Protein AF-A0A9X4RPP0-F1 (afdb_monomer_lite)

InterPro domains:
  IPR000182 GNAT domain [PF13302] (3-72)
  IPR016181 Acyl-CoA N-acyltransferase [SSF55729] (3-72)
  IPR051531 N-acetyltransferase [PTHR43792] (3-72)

Foldseek 3Di:
DVDDDDPDPVSVVVVVVVLVVQVVDVPWFKDFDADPVPRHGFKIKTFPDADVVVRDTDMDMDGDPVCPPVPPDDD

Secondary structure (DSSP, 8-state):
--SPPP-SHHHHHHHHHHHHHHTTSTT--EEEEE-TTT--EEEEEEEEEEETTTTEEEEEEEE-GGGTTSSS---

Radius of gyration: 13.96 Å; chains: 1; bounding box: 28×25×37 Å

Organism: Streptococcus suis (NCBI:txid1307)

Sequence (75 aa):
MTWPTHQTLQDTEDYVQFCLQSYSQEKTYRWVIELKENQQPIGDISVVSLDERVQAAELGWVFSRQWWGQGYLVI

pLDDT: mean 89.79, std 7.62, range [55.12, 97.31]

Structure (mmCIF, N/CA/C/O backbone):
data_AF-A0A9X4RPP0-F1
#
_entry.id   AF-A0A9X4RPP0-F1
#
loop_
_atom_site.group_PDB
_atom_site.id
_atom_site.type_symbol
_atom_site.label_atom_id
_atom_site.label_alt_id
_atom_site.label_comp_id
_atom_site.label_asym_id
_atom_site.label_entity_id
_atom_site.label_seq_id
_atom_site.pdbx_PDB_ins_code
_atom_site.Cartn_x
_atom_site.Cartn_y
_atom_site.Cartn_z
_atom_site.occupancy
_atom_site.B_iso_or_equiv
_atom_site.auth_seq_id
_atom_site.auth_comp_id
_atom_site.auth_asym_id
_atom_site.auth_atom_id
_atom_site.pdbx_PDB_model_num
ATOM 1 N N . MET A 1 1 ? 6.763 -12.492 7.346 1.00 55.12 1 MET A N 1
ATOM 2 C CA . MET A 1 1 ? 5.870 -11.459 6.781 1.00 55.12 1 MET A CA 1
ATOM 3 C C . MET A 1 1 ? 6.726 -10.537 5.937 1.00 55.12 1 MET A C 1
ATOM 5 O O . MET A 1 1 ? 7.793 -10.167 6.407 1.00 55.12 1 MET A O 1
ATOM 9 N N . THR A 1 2 ? 6.313 -10.241 4.706 1.00 68.00 2 THR A N 1
ATOM 10 C CA . THR A 1 2 ? 7.095 -9.454 3.732 1.00 68.00 2 THR A CA 1
ATOM 11 C C . THR A 1 2 ? 7.168 -7.967 4.095 1.00 68.00 2 THR A C 1
ATOM 13 O O . THR A 1 2 ? 8.115 -7.297 3.701 1.00 68.00 2 THR A O 1
ATOM 16 N N . TRP A 1 3 ? 6.226 -7.481 4.915 1.00 75.69 3 TRP A N 1
ATOM 17 C CA . TRP A 1 3 ? 6.235 -6.133 5.486 1.00 75.69 3 TRP A CA 1
ATOM 18 C C . TRP A 1 3 ? 6.325 -6.193 7.014 1.00 75.69 3 TRP A C 1
ATOM 20 O O . TRP A 1 3 ? 5.487 -6.852 7.645 1.00 75.69 3 TRP A O 1
ATOM 30 N N . PRO A 1 4 ? 7.336 -5.552 7.625 1.00 80.56 4 PRO A N 1
ATOM 31 C CA . PRO A 1 4 ? 7.419 -5.448 9.072 1.00 80.56 4 PRO A CA 1
ATOM 32 C C . PRO A 1 4 ? 6.307 -4.537 9.599 1.00 80.56 4 PRO A C 1
ATOM 34 O O . PRO A 1 4 ? 5.911 -3.566 8.961 1.00 80.56 4 PRO A O 1
ATOM 37 N N . THR A 1 5 ? 5.795 -4.853 10.786 1.00 85.31 5 THR A N 1
ATOM 38 C CA . THR A 1 5 ? 4.846 -3.972 11.476 1.00 85.31 5 THR A CA 1
ATOM 39 C C . THR A 1 5 ? 5.591 -2.740 11.971 1.00 85.31 5 THR A C 1
ATOM 41 O O . THR A 1 5 ? 6.616 -2.893 12.638 1.00 85.31 5 THR A O 1
ATOM 44 N N . HIS A 1 6 ? 5.073 -1.547 11.684 1.00 89.81 6 HIS A N 1
ATOM 45 C CA . HIS A 1 6 ? 5.617 -0.299 12.218 1.00 89.81 6 HIS A CA 1
ATOM 46 C C . HIS A 1 6 ? 5.581 -0.335 13.752 1.00 89.81 6 HIS A C 1
ATOM 48 O O . HIS A 1 6 ? 4.550 -0.653 14.345 1.00 89.81 6 HIS A O 1
ATOM 54 N N . GLN A 1 7 ? 6.716 -0.057 14.387 1.00 92.81 7 GLN A N 1
ATOM 55 C CA . GLN A 1 7 ? 6.883 -0.043 15.841 1.00 92.81 7 GLN A CA 1
ATOM 56 C C . GLN A 1 7 ? 6.841 1.381 16.399 1.00 92.81 7 GLN A C 1
ATOM 58 O O . GLN A 1 7 ? 6.515 1.576 17.570 1.00 92.81 7 GLN A O 1
ATOM 63 N N . THR A 1 8 ? 7.168 2.375 15.571 1.00 95.50 8 THR A N 1
ATOM 64 C CA . THR A 1 8 ? 7.229 3.783 15.965 1.00 95.50 8 THR A CA 1
ATOM 65 C C . THR A 1 8 ? 6.409 4.681 15.040 1.00 95.50 8 THR A C 1
ATOM 67 O O . THR A 1 8 ? 6.017 4.294 13.935 1.00 95.50 8 THR A O 1
ATOM 70 N N . LEU A 1 9 ? 6.146 5.912 15.495 1.00 93.94 9 LEU A N 1
ATOM 71 C CA . LEU A 1 9 ? 5.552 6.944 14.644 1.00 93.94 9 LEU A CA 1
ATOM 72 C C . LEU A 1 9 ? 6.474 7.277 13.460 1.00 93.94 9 LEU A C 1
ATOM 74 O O . LEU A 1 9 ? 5.986 7.404 12.341 1.00 93.94 9 LEU A O 1
ATOM 78 N N . GLN A 1 10 ? 7.791 7.318 13.696 1.00 96.06 10 GLN A N 1
ATOM 79 C CA . GLN A 1 10 ? 8.791 7.578 12.660 1.00 96.06 10 GLN A CA 1
ATOM 80 C C . GLN A 1 10 ? 8.713 6.546 11.531 1.00 96.06 10 GLN A C 1
ATOM 82 O O . GLN A 1 10 ? 8.696 6.934 10.370 1.00 96.06 10 GLN A O 1
ATOM 87 N N . ASP A 1 11 ? 8.552 5.256 11.851 1.00 93.38 11 ASP A N 1
ATOM 88 C CA . ASP A 1 11 ? 8.405 4.201 10.835 1.00 93.38 11 ASP A CA 1
ATOM 89 C C . ASP A 1 11 ? 7.221 4.490 9.893 1.00 93.38 11 ASP A C 1
ATOM 91 O O . ASP A 1 11 ? 7.275 4.230 8.691 1.00 93.38 11 ASP A O 1
ATOM 95 N N . THR A 1 12 ? 6.137 5.049 10.442 1.00 91.25 12 THR A N 1
ATOM 96 C CA . THR A 1 12 ? 4.946 5.415 9.669 1.00 91.25 12 THR A CA 1
ATOM 97 C C . THR A 1 12 ? 5.184 6.655 8.820 1.00 91.25 12 THR A C 1
ATOM 99 O O . THR A 1 12 ? 4.795 6.671 7.654 1.00 91.25 12 THR A O 1
ATOM 102 N N . GLU A 1 13 ? 5.833 7.678 9.372 1.00 94.88 13 GLU A N 1
ATOM 103 C CA . GLU A 1 13 ? 6.193 8.887 8.628 1.00 94.88 13 GLU A CA 1
ATOM 104 C C . GLU A 1 13 ? 7.136 8.562 7.465 1.00 94.88 13 GLU A C 1
ATOM 106 O O . GLU A 1 13 ? 6.870 8.966 6.331 1.00 94.88 13 GLU A O 1
ATOM 111 N N . ASP A 1 14 ? 8.169 7.757 7.713 1.00 94.88 14 ASP A N 1
ATOM 112 C CA . ASP A 1 14 ? 9.137 7.312 6.710 1.00 94.88 14 ASP A CA 1
ATOM 113 C C . ASP A 1 14 ? 8.453 6.517 5.595 1.00 94.88 14 ASP A C 1
ATOM 115 O O . ASP A 1 14 ? 8.704 6.745 4.409 1.00 94.88 14 ASP A O 1
ATOM 119 N N . TYR A 1 15 ? 7.529 5.623 5.954 1.00 91.19 15 TYR A N 1
ATOM 120 C CA . TYR A 1 15 ? 6.746 4.869 4.982 1.00 91.19 15 TYR A CA 1
ATOM 121 C C . TYR A 1 15 ? 5.847 5.770 4.127 1.00 91.19 15 TYR A C 1
ATOM 123 O O . TYR A 1 15 ? 5.764 5.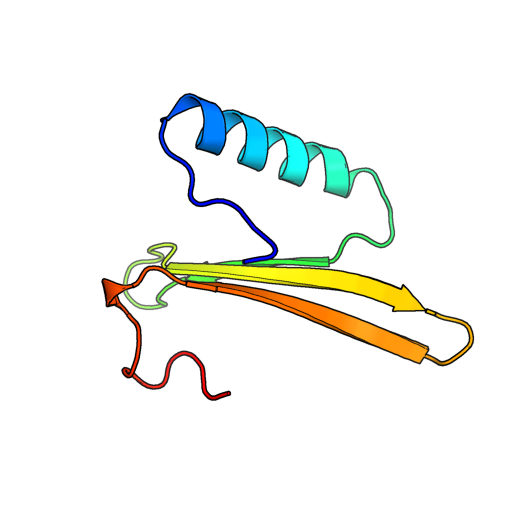589 2.910 1.00 91.19 15 TYR A O 1
ATOM 131 N N . VAL A 1 16 ? 5.185 6.761 4.730 1.00 91.94 16 VAL A N 1
ATOM 132 C CA . VAL A 1 16 ? 4.367 7.729 3.985 1.00 91.94 16 VAL A CA 1
ATOM 133 C C . VAL A 1 16 ? 5.243 8.547 3.035 1.00 91.94 16 VAL A C 1
ATOM 135 O O . VAL A 1 16 ? 4.871 8.717 1.874 1.00 91.94 16 VAL A O 1
ATOM 138 N N . GLN A 1 17 ? 6.425 8.991 3.471 1.00 95.12 17 GLN A N 1
ATOM 139 C CA . GLN A 1 17 ? 7.379 9.684 2.599 1.00 95.12 17 GLN A CA 1
ATOM 140 C C . GLN A 1 17 ? 7.848 8.797 1.444 1.00 95.12 17 GLN A C 1
ATOM 142 O O . GLN A 1 17 ? 7.850 9.243 0.297 1.00 95.12 17 GLN A O 1
ATOM 147 N N . PHE A 1 18 ? 8.166 7.530 1.711 1.00 92.00 18 PHE A N 1
ATOM 148 C CA . PHE A 1 18 ? 8.486 6.547 0.676 1.00 92.00 18 PHE A CA 1
ATOM 149 C C . PHE A 1 18 ? 7.344 6.405 -0.343 1.00 92.00 18 PHE A C 1
ATOM 151 O O . PHE A 1 18 ? 7.580 6.447 -1.553 1.00 92.00 18 PHE A O 1
ATOM 158 N N . CYS A 1 19 ? 6.095 6.311 0.123 1.00 91.25 19 CYS A N 1
ATOM 159 C CA . CYS A 1 19 ? 4.927 6.246 -0.755 1.00 91.25 19 CYS A CA 1
ATOM 160 C C . CYS A 1 19 ? 4.808 7.503 -1.625 1.00 91.25 19 CYS A C 1
ATOM 162 O O . CYS A 1 19 ? 4.624 7.393 -2.836 1.00 91.25 19 CYS A O 1
ATOM 164 N N . LEU A 1 20 ? 4.962 8.693 -1.042 1.00 92.56 20 LEU A N 1
ATOM 165 C CA . LEU A 1 20 ? 4.897 9.954 -1.783 1.00 92.56 20 LEU A CA 1
ATOM 166 C C . LEU A 1 20 ? 5.995 10.055 -2.849 1.00 92.56 20 LEU A C 1
ATOM 168 O O . LEU A 1 20 ? 5.721 10.446 -3.982 1.00 92.56 20 LEU A O 1
ATOM 172 N N . GLN A 1 21 ? 7.220 9.652 -2.510 1.00 94.19 21 GLN A N 1
ATOM 173 C CA . GLN A 1 21 ? 8.346 9.629 -3.4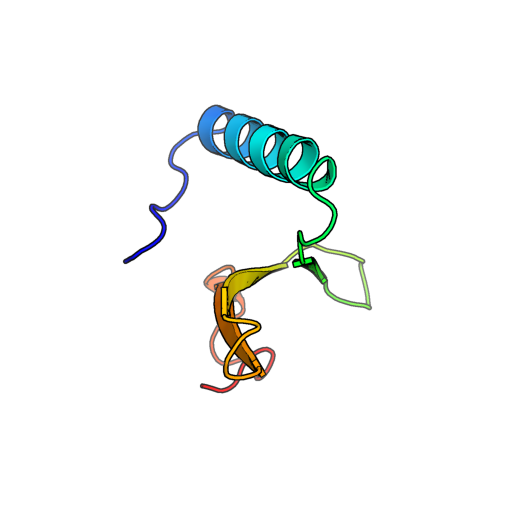43 1.00 94.19 21 GLN A CA 1
ATOM 174 C C . GLN A 1 21 ? 8.121 8.631 -4.584 1.00 94.19 21 GLN A C 1
ATOM 176 O O . GLN A 1 21 ? 8.491 8.914 -5.725 1.00 94.19 21 GLN A O 1
ATOM 181 N N . SER A 1 22 ? 7.473 7.495 -4.311 1.00 90.62 22 SER A N 1
ATOM 182 C CA . SER A 1 22 ? 7.201 6.469 -5.324 1.00 90.62 22 SER A CA 1
ATOM 183 C C . SER A 1 22 ? 6.295 6.965 -6.457 1.00 90.62 22 SER A C 1
ATOM 185 O O . SER A 1 22 ? 6.449 6.515 -7.590 1.00 90.62 22 SER A O 1
ATOM 187 N N . TYR A 1 23 ? 5.427 7.956 -6.216 1.00 91.25 23 TYR A N 1
ATOM 188 C CA . TYR A 1 23 ? 4.578 8.546 -7.262 1.00 91.25 23 TYR A CA 1
ATOM 189 C C . TYR A 1 23 ? 5.350 9.342 -8.323 1.00 91.25 23 TYR A C 1
ATOM 191 O O . TYR A 1 23 ? 4.781 9.688 -9.354 1.00 91.25 23 TYR A O 1
ATOM 199 N N . SER A 1 24 ? 6.642 9.616 -8.111 1.00 92.56 24 SER A N 1
ATOM 200 C CA . SER A 1 24 ? 7.510 10.143 -9.175 1.00 92.56 24 SER A CA 1
ATOM 201 C C . SER A 1 24 ? 7.775 9.126 -10.293 1.00 92.56 24 SER A C 1
ATOM 203 O O . SER A 1 24 ? 8.173 9.517 -11.389 1.00 92.56 24 SER A O 1
ATOM 205 N N . GLN A 1 25 ? 7.547 7.832 -10.042 1.00 90.06 25 GLN A N 1
ATOM 206 C CA . GLN A 1 25 ? 7.600 6.793 -11.064 1.00 90.06 25 GLN A CA 1
ATOM 207 C C . GLN A 1 25 ? 6.231 6.632 -11.731 1.00 90.06 25 GLN A C 1
ATOM 209 O O . GLN A 1 25 ? 5.214 6.469 -11.061 1.00 90.06 25 GLN A O 1
ATOM 214 N N . GLU A 1 26 ? 6.209 6.616 -13.066 1.00 87.62 26 GLU A N 1
ATOM 215 C CA . GLU A 1 26 ? 4.969 6.565 -13.859 1.00 87.62 26 GLU A CA 1
ATOM 216 C C . GLU A 1 26 ? 4.119 5.308 -13.608 1.00 87.62 26 GLU A C 1
ATOM 218 O O . GLU A 1 26 ? 2.906 5.333 -13.801 1.00 87.62 26 GLU A O 1
ATOM 223 N N . LYS A 1 27 ? 4.745 4.205 -13.178 1.00 90.56 27 LYS A N 1
ATOM 224 C CA . LYS A 1 27 ? 4.102 2.892 -12.992 1.00 90.56 27 LYS A CA 1
ATOM 225 C C . LYS A 1 27 ? 3.946 2.521 -11.520 1.00 90.56 27 LYS A C 1
ATOM 227 O O . LYS A 1 27 ? 4.093 1.361 -11.143 1.00 90.56 27 LYS A O 1
ATOM 232 N N . THR A 1 28 ? 3.654 3.516 -10.691 1.00 92.75 28 THR A N 1
ATOM 233 C CA . THR A 1 28 ? 3.347 3.315 -9.275 1.00 92.75 28 THR A CA 1
ATOM 234 C C . THR A 1 28 ? 1.845 3.207 -9.075 1.00 92.75 28 THR A C 1
ATOM 236 O O . THR A 1 28 ? 1.094 4.144 -9.340 1.00 92.75 28 THR A O 1
ATOM 239 N N . TYR A 1 29 ? 1.415 2.064 -8.546 1.00 93.56 29 TYR A N 1
ATOM 240 C CA . TYR A 1 29 ? 0.013 1.769 -8.271 1.00 93.56 29 TYR A CA 1
ATOM 241 C C . TYR A 1 29 ? -0.154 1.420 -6.797 1.00 93.56 29 TYR A C 1
ATOM 243 O O . TYR A 1 29 ? 0.204 0.328 -6.349 1.00 93.56 29 TYR A O 1
ATOM 251 N N . ARG A 1 30 ? -0.674 2.374 -6.031 1.00 93.62 30 ARG A N 1
ATOM 252 C CA . ARG A 1 30 ? -0.862 2.263 -4.587 1.00 93.62 30 ARG A CA 1
ATOM 253 C C . ARG A 1 30 ? -2.143 2.975 -4.196 1.00 93.62 30 ARG A C 1
ATOM 255 O O . ARG A 1 30 ? -2.397 4.088 -4.648 1.00 93.62 30 ARG A O 1
ATOM 262 N N . TRP A 1 31 ? -2.915 2.338 -3.327 1.00 93.12 31 TRP A N 1
ATOM 263 C CA . TRP A 1 31 ? -4.174 2.866 -2.833 1.00 93.12 31 TRP A CA 1
ATOM 264 C C . TRP A 1 31 ? -4.295 2.651 -1.333 1.00 93.12 31 TRP A C 1
ATOM 266 O O . TRP A 1 31 ? -3.877 1.625 -0.793 1.00 93.12 31 TRP A O 1
ATOM 276 N N . VAL A 1 32 ? -4.908 3.628 -0.674 1.00 93.19 32 VAL A N 1
ATOM 277 C CA . VAL A 1 32 ? -5.391 3.487 0.697 1.00 93.19 32 VAL A CA 1
ATOM 278 C C . VAL A 1 32 ? -6.785 2.876 0.637 1.00 93.19 32 VAL A C 1
ATOM 280 O O . VAL A 1 32 ? -7.609 3.271 -0.187 1.00 93.19 32 VAL A O 1
ATOM 283 N N . ILE A 1 33 ? -7.046 1.907 1.506 1.00 92.38 33 ILE A N 1
ATOM 284 C CA . ILE A 1 33 ? -8.380 1.351 1.705 1.00 92.38 33 ILE A CA 1
ATOM 285 C C . ILE A 1 33 ? -9.016 2.130 2.850 1.00 92.38 33 ILE A C 1
ATOM 287 O O . ILE A 1 33 ? -8.458 2.175 3.948 1.00 92.38 33 ILE A O 1
ATOM 291 N N . GLU A 1 34 ? -10.181 2.721 2.603 1.00 94.62 34 GLU A N 1
ATOM 292 C CA . GLU A 1 34 ? -10.929 3.504 3.586 1.00 94.62 34 GLU A CA 1
ATOM 293 C C . GLU A 1 34 ? -12.372 3.014 3.737 1.00 94.62 34 GLU A C 1
ATOM 295 O O . GLU A 1 34 ? -12.966 2.453 2.811 1.00 94.62 34 GLU A O 1
ATOM 300 N N . LEU A 1 35 ? -12.947 3.244 4.917 1.00 92.56 35 LEU A N 1
ATOM 301 C CA . LEU A 1 35 ? -14.381 3.083 5.141 1.00 92.56 35 LEU A CA 1
ATOM 302 C C . LEU A 1 35 ? -15.141 4.257 4.532 1.00 92.56 35 LEU A C 1
ATOM 304 O O . LEU A 1 35 ? -14.819 5.416 4.784 1.00 92.56 35 LEU A O 1
ATOM 308 N N . LYS A 1 36 ? -16.201 3.967 3.778 1.00 92.69 36 LYS A N 1
ATOM 309 C CA . LYS A 1 36 ? -16.991 5.007 3.104 1.00 92.69 36 LYS A CA 1
ATOM 310 C C . LYS A 1 36 ? -17.755 5.891 4.085 1.00 92.69 36 LYS A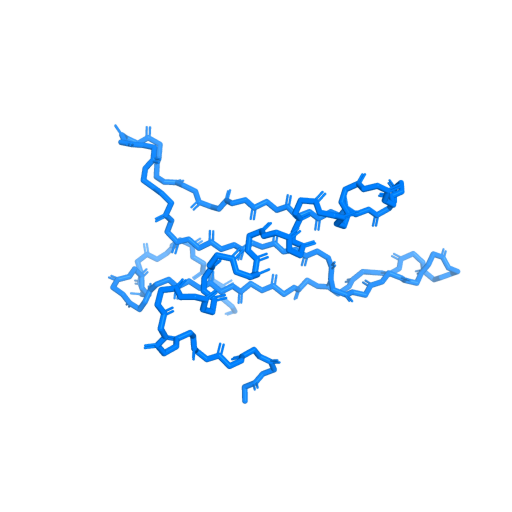 C 1
ATOM 312 O O . LYS A 1 36 ? -18.009 7.051 3.778 1.00 92.69 36 LYS A O 1
ATOM 317 N N . GLU A 1 37 ? -18.140 5.354 5.240 1.00 94.62 37 GLU A N 1
ATOM 318 C CA . GLU A 1 37 ? -18.981 6.049 6.214 1.00 94.62 37 GLU A CA 1
ATOM 319 C C . GLU A 1 37 ? -18.253 7.206 6.903 1.00 94.62 37 GLU A C 1
ATOM 321 O O . GLU A 1 37 ? -18.874 8.213 7.236 1.00 94.62 37 GLU A O 1
ATOM 326 N N . ASN A 1 38 ? -16.948 7.062 7.144 1.00 94.44 38 ASN A N 1
ATOM 327 C CA . ASN A 1 38 ? -16.166 8.010 7.939 1.00 94.44 38 ASN A CA 1
ATOM 328 C C . ASN A 1 38 ? -14.795 8.350 7.337 1.00 94.44 38 ASN A C 1
ATOM 330 O O . ASN A 1 38 ? -14.018 9.038 7.993 1.00 94.44 38 ASN A O 1
ATOM 334 N N . GLN A 1 39 ? -14.497 7.873 6.123 1.00 94.56 39 GLN A N 1
ATOM 335 C CA . GLN A 1 39 ? -13.220 8.073 5.424 1.00 94.56 39 GLN A CA 1
ATOM 336 C C . GLN A 1 39 ? -12.008 7.603 6.241 1.00 94.56 39 GLN A C 1
ATOM 338 O O . GLN A 1 39 ? -10.886 8.056 6.036 1.00 94.56 39 GLN A O 1
ATOM 343 N N . GLN A 1 40 ? -12.220 6.699 7.203 1.00 93.25 40 GLN A N 1
ATOM 344 C CA . GLN A 1 40 ? -11.151 6.178 8.042 1.00 93.25 40 GLN A CA 1
ATOM 345 C C . GLN A 1 40 ? -10.274 5.235 7.210 1.00 93.25 40 GLN A C 1
ATOM 347 O O . GLN A 1 40 ? -10.794 4.228 6.722 1.00 93.25 40 GLN A O 1
ATOM 352 N N . PRO A 1 41 ? -8.952 5.467 7.121 1.00 91.62 41 PRO A N 1
ATOM 353 C CA . PRO A 1 41 ? -8.026 4.501 6.543 1.00 91.62 41 PRO A CA 1
ATOM 354 C C . PRO A 1 41 ? -7.980 3.223 7.387 1.00 91.62 41 PRO A C 1
ATOM 356 O O . PRO A 1 41 ? -7.826 3.282 8.613 1.00 91.62 41 PRO A O 1
ATOM 359 N N . ILE A 1 42 ? -8.107 2.070 6.734 1.00 92.62 42 ILE A N 1
ATOM 360 C CA . ILE A 1 42 ? -8.149 0.745 7.374 1.00 92.62 42 ILE A CA 1
ATOM 361 C C . ILE A 1 42 ? -7.084 -0.225 6.854 1.00 92.62 42 ILE A C 1
ATOM 363 O O . ILE A 1 42 ? -6.830 -1.253 7.490 1.00 92.62 42 ILE A O 1
ATOM 367 N N . GLY A 1 43 ? -6.428 0.118 5.748 1.00 90.69 43 GLY A N 1
ATOM 368 C CA . GLY A 1 43 ? -5.365 -0.670 5.144 1.00 90.69 43 GLY A CA 1
ATOM 369 C C . GLY A 1 43 ? -4.795 -0.012 3.893 1.00 90.69 43 GLY A C 1
ATOM 370 O O . GLY A 1 43 ? -5.176 1.104 3.534 1.00 90.69 43 GLY A O 1
ATOM 371 N N . ASP A 1 44 ? -3.911 -0.726 3.213 1.00 91.62 44 ASP A N 1
ATOM 372 C CA . ASP A 1 44 ? -3.373 -0.360 1.908 1.00 91.62 44 ASP A CA 1
ATOM 373 C C . ASP A 1 44 ? -3.393 -1.562 0.961 1.00 91.62 44 ASP A C 1
ATOM 375 O O . ASP A 1 44 ? -3.353 -2.718 1.388 1.00 91.62 44 ASP A O 1
ATOM 379 N N . ILE A 1 45 ? -3.455 -1.277 -0.336 1.00 92.75 45 ILE A N 1
ATOM 380 C CA . ILE A 1 45 ? -3.225 -2.250 -1.401 1.00 92.75 45 ILE A CA 1
ATOM 381 C C . ILE A 1 45 ? -2.353 -1.612 -2.477 1.00 92.75 45 ILE A C 1
ATOM 383 O O . ILE A 1 45 ? -2.524 -0.445 -2.835 1.00 92.75 45 ILE A O 1
ATOM 387 N N . SER A 1 46 ? -1.388 -2.364 -2.993 1.00 93.94 46 SER A N 1
ATOM 388 C CA . SER A 1 46 ? -0.454 -1.876 -4.005 1.00 93.94 46 SER A CA 1
ATOM 389 C C . SER A 1 46 ? -0.010 -2.979 -4.958 1.00 93.94 46 SER A C 1
ATOM 391 O O . SER A 1 46 ? -0.024 -4.159 -4.608 1.00 93.94 46 SER A O 1
ATOM 393 N N . VAL A 1 47 ? 0.398 -2.584 -6.165 1.00 94.62 47 VAL A N 1
ATOM 394 C CA . VAL A 1 47 ? 1.155 -3.456 -7.071 1.00 94.62 47 VAL A CA 1
ATOM 395 C C . VAL A 1 47 ? 2.599 -3.476 -6.584 1.00 94.62 47 VAL A C 1
ATOM 397 O O . VAL A 1 47 ? 3.269 -2.446 -6.582 1.00 94.62 47 VAL A O 1
ATOM 400 N N . VAL A 1 48 ? 3.066 -4.641 -6.143 1.00 92.12 48 VAL A N 1
ATOM 401 C CA . VAL A 1 48 ? 4.406 -4.819 -5.553 1.00 92.12 48 VAL A CA 1
ATOM 402 C C . VAL A 1 48 ? 5.424 -5.328 -6.570 1.00 92.12 48 VAL A C 1
ATOM 404 O O . VAL A 1 48 ? 6.625 -5.168 -6.372 1.00 92.12 48 VAL A O 1
ATOM 407 N N . SER A 1 49 ? 4.941 -5.903 -7.673 1.00 92.75 49 SER A N 1
ATOM 408 C CA . SER A 1 49 ? 5.735 -6.322 -8.824 1.00 92.75 49 SER A CA 1
ATOM 409 C C . SER A 1 49 ? 4.881 -6.247 -10.090 1.00 92.75 49 SER A C 1
ATOM 411 O O . SER A 1 49 ? 3.696 -6.582 -10.059 1.00 92.75 49 SER A O 1
ATOM 413 N N . LEU A 1 50 ? 5.475 -5.806 -11.198 1.00 93.69 50 LEU A N 1
ATOM 414 C CA . LEU A 1 50 ? 4.832 -5.705 -12.507 1.00 93.69 50 LEU A CA 1
ATOM 415 C C . LEU A 1 50 ? 5.768 -6.295 -13.568 1.00 93.69 50 LEU A C 1
ATOM 417 O O . LEU A 1 50 ? 6.870 -5.784 -13.767 1.00 93.69 50 LEU A O 1
ATOM 421 N N . ASP A 1 51 ? 5.326 -7.339 -14.272 1.00 95.38 51 ASP A N 1
ATOM 422 C CA . ASP A 1 51 ? 6.006 -7.871 -15.458 1.00 95.38 51 ASP A CA 1
ATOM 423 C C . ASP A 1 51 ? 5.140 -7.636 -16.698 1.00 95.38 51 ASP A C 1
ATOM 425 O O . ASP A 1 51 ? 4.243 -8.410 -17.041 1.00 95.38 51 ASP A O 1
ATOM 429 N N . GLU A 1 52 ? 5.429 -6.542 -17.396 1.00 93.00 52 GLU A N 1
ATOM 430 C CA . GLU A 1 52 ? 4.689 -6.131 -18.589 1.00 93.00 52 GLU A CA 1
ATOM 431 C C . GLU A 1 52 ? 4.876 -7.084 -19.774 1.00 93.00 52 GLU A C 1
ATOM 433 O O . GLU A 1 52 ? 4.021 -7.128 -20.656 1.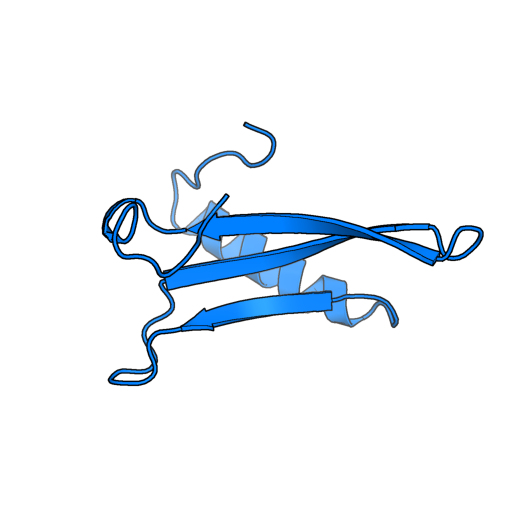00 93.00 52 GLU A O 1
ATOM 438 N N . ARG A 1 53 ? 5.954 -7.882 -19.798 1.00 96.31 53 ARG A N 1
ATOM 439 C CA . ARG A 1 53 ? 6.224 -8.823 -20.901 1.00 96.31 53 ARG A CA 1
ATOM 440 C C . ARG A 1 53 ? 5.194 -9.944 -20.940 1.00 96.31 53 ARG A C 1
ATOM 442 O O . ARG A 1 53 ? 4.872 -10.444 -22.013 1.00 96.31 53 ARG A O 1
ATOM 449 N N . VAL A 1 54 ? 4.707 -10.336 -19.765 1.00 97.31 54 VAL A N 1
ATOM 450 C CA . VAL A 1 54 ? 3.690 -11.381 -19.582 1.00 97.31 54 VAL A CA 1
ATOM 451 C C . VAL A 1 54 ? 2.363 -10.818 -19.074 1.00 97.31 54 VAL A C 1
ATOM 453 O O . VAL A 1 54 ? 1.456 -11.583 -18.767 1.00 97.31 54 VAL A O 1
ATOM 456 N N . GLN A 1 55 ? 2.245 -9.488 -18.997 1.00 94.62 55 GLN A N 1
ATOM 457 C CA . GLN A 1 55 ? 1.071 -8.771 -18.494 1.00 94.62 55 GLN A CA 1
ATOM 458 C C . GLN A 1 55 ? 0.617 -9.251 -17.103 1.00 94.62 55 GLN A C 1
ATOM 460 O O . GLN A 1 55 ? -0.578 -9.384 -16.842 1.00 94.62 55 GLN A O 1
ATOM 465 N N . ALA A 1 56 ? 1.574 -9.513 -16.208 1.00 96.25 56 ALA A N 1
ATOM 466 C CA . ALA A 1 56 ? 1.308 -9.979 -14.850 1.00 96.25 56 ALA A CA 1
ATOM 467 C C . ALA A 1 56 ? 1.635 -8.899 -13.815 1.00 96.25 56 ALA A C 1
ATOM 469 O O . ALA A 1 56 ? 2.609 -8.160 -13.956 1.00 96.25 56 ALA A O 1
ATOM 470 N N . ALA A 1 57 ? 0.835 -8.841 -12.752 1.00 95.56 57 ALA A N 1
ATOM 471 C CA . ALA A 1 57 ? 1.058 -7.970 -11.608 1.00 95.56 57 ALA A CA 1
ATOM 472 C C . ALA A 1 57 ? 0.852 -8.755 -10.312 1.00 95.56 57 ALA A C 1
ATOM 474 O O . ALA A 1 57 ? -0.092 -9.538 -10.195 1.00 95.56 57 ALA A O 1
ATOM 475 N N . GLU A 1 58 ? 1.718 -8.521 -9.334 1.00 94.81 58 GLU A N 1
ATOM 476 C CA . GLU A 1 58 ? 1.567 -9.042 -7.980 1.00 94.81 58 GLU A CA 1
ATOM 477 C C . GLU A 1 58 ? 0.998 -7.947 -7.087 1.00 94.81 58 GLU A C 1
ATOM 479 O O . GLU A 1 58 ? 1.499 -6.820 -7.068 1.00 94.81 58 GLU A O 1
ATOM 484 N N . LEU A 1 59 ? -0.049 -8.285 -6.337 1.00 92.75 59 LEU A N 1
ATOM 485 C CA . LEU A 1 59 ? -0.685 -7.376 -5.394 1.00 92.75 59 LEU A CA 1
ATOM 486 C C . LEU A 1 59 ? -0.254 -7.713 -3.969 1.00 92.75 59 LEU A C 1
ATOM 488 O O . LEU A 1 59 ? -0.284 -8.871 -3.557 1.00 92.75 59 LEU A O 1
ATOM 492 N N . GLY A 1 60 ? 0.110 -6.682 -3.213 1.00 91.25 60 GLY A N 1
ATOM 493 C CA . GLY A 1 60 ? 0.325 -6.750 -1.774 1.00 91.25 60 GLY A CA 1
ATOM 494 C C . GLY A 1 60 ? -0.687 -5.879 -1.048 1.00 91.25 60 GLY A C 1
ATOM 495 O O . GLY A 1 60 ? -1.025 -4.795 -1.525 1.00 91.25 60 GLY A O 1
ATOM 496 N N . TRP A 1 61 ? -1.164 -6.346 0.102 1.00 89.50 61 TRP A N 1
ATOM 497 C CA . TRP A 1 61 ? -2.085 -5.596 0.949 1.00 89.50 61 TRP A CA 1
ATOM 498 C C . TRP A 1 61 ? -1.746 -5.759 2.427 1.00 89.50 61 TRP A C 1
ATOM 500 O O . TRP A 1 61 ? -1.282 -6.814 2.870 1.00 89.50 61 TRP A O 1
ATOM 510 N N . VAL A 1 62 ? -2.037 -4.719 3.203 1.00 88.44 62 VAL A N 1
ATOM 511 C CA . VAL A 1 62 ? -1.991 -4.740 4.666 1.00 88.44 62 VAL A CA 1
ATOM 512 C C . VAL A 1 62 ? -3.305 -4.190 5.196 1.00 88.44 62 VAL A C 1
ATOM 514 O O . VAL A 1 62 ? -3.891 -3.268 4.638 1.00 88.44 62 VAL A O 1
ATOM 517 N N . PHE A 1 63 ? -3.791 -4.774 6.287 1.00 87.75 63 PHE A N 1
ATOM 518 C CA . PHE A 1 63 ? -5.051 -4.384 6.902 1.00 87.75 63 PHE A CA 1
ATOM 519 C C . PHE A 1 63 ? -4.909 -4.356 8.414 1.00 87.75 63 PHE A C 1
ATOM 521 O O . PHE A 1 63 ? -4.327 -5.278 8.997 1.00 87.75 63 PHE A O 1
ATOM 528 N N . SER A 1 64 ? -5.485 -3.343 9.062 1.00 84.62 64 SER A N 1
ATOM 529 C CA . SER A 1 64 ? -5.524 -3.311 10.522 1.00 84.62 64 SER A CA 1
ATOM 530 C C . SER A 1 64 ? -6.275 -4.531 11.056 1.00 84.62 64 SER A C 1
ATOM 532 O O . SER A 1 64 ? -7.366 -4.874 10.591 1.00 84.62 64 SER A O 1
ATOM 534 N N . ARG A 1 65 ? -5.681 -5.185 12.061 1.00 85.06 65 ARG A N 1
ATOM 535 C CA . ARG A 1 65 ? -6.164 -6.453 12.628 1.00 85.06 65 ARG A CA 1
ATOM 536 C C . ARG A 1 65 ? -7.602 -6.374 13.137 1.00 85.06 65 ARG A C 1
ATOM 538 O O . ARG A 1 65 ? -8.312 -7.373 13.109 1.00 85.06 65 ARG A O 1
ATOM 545 N N . GLN A 1 66 ? -8.040 -5.191 13.567 1.00 88.62 66 GLN A N 1
ATOM 546 C CA . GLN A 1 66 ? -9.400 -4.959 14.060 1.00 88.62 66 GLN A CA 1
ATOM 547 C C . GLN A 1 66 ? -10.490 -5.215 1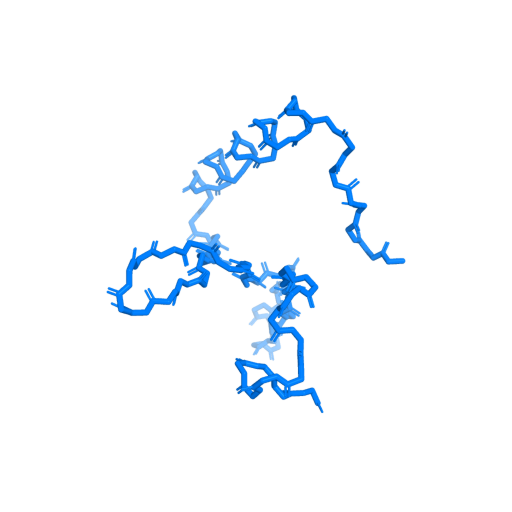3.002 1.00 88.62 66 GLN A C 1
ATOM 549 O O . GLN A 1 66 ? -11.635 -5.474 13.360 1.00 88.62 66 GLN A O 1
ATOM 554 N N . TRP A 1 67 ? -10.140 -5.170 11.713 1.00 87.38 67 TRP A N 1
ATOM 555 C CA . TRP A 1 67 ? -11.076 -5.330 10.597 1.00 87.38 67 TRP A CA 1
ATOM 556 C C . TRP A 1 67 ? -11.004 -6.704 9.919 1.00 87.38 67 TRP A C 1
ATOM 558 O O . TRP A 1 67 ? -11.684 -6.947 8.922 1.00 87.38 67 TRP A O 1
ATOM 568 N N . TRP A 1 68 ? -10.180 -7.619 10.430 1.00 88.62 68 TRP A N 1
ATOM 569 C CA . TRP A 1 68 ? -10.070 -8.963 9.865 1.00 88.62 68 TRP A CA 1
ATOM 570 C C . TRP A 1 68 ? -11.365 -9.761 10.068 1.00 88.62 68 TRP A C 1
ATOM 572 O O . TRP A 1 68 ? -12.049 -9.612 11.078 1.00 88.62 68 TRP A O 1
ATOM 582 N N . GLY A 1 69 ? -11.703 -10.624 9.103 1.00 85.69 69 GLY A N 1
ATOM 583 C CA . GLY A 1 69 ? -12.882 -11.499 9.181 1.00 85.69 69 GLY A CA 1
ATOM 584 C C . GLY A 1 69 ? -14.231 -10.796 8.989 1.00 85.69 69 GLY A C 1
ATOM 585 O O . GLY A 1 69 ? -15.266 -11.436 9.132 1.00 85.69 69 GLY A O 1
A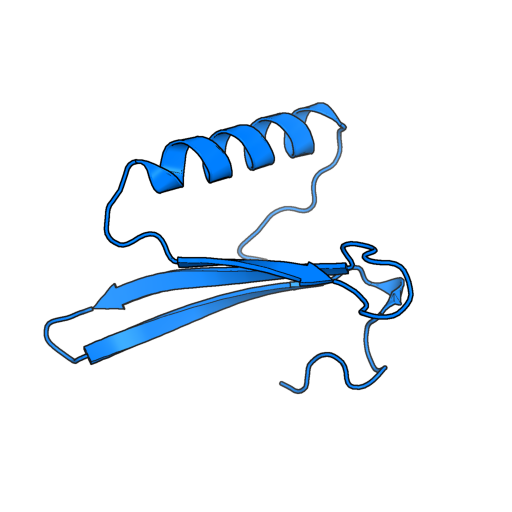TOM 586 N N . GLN A 1 70 ? -14.235 -9.507 8.641 1.00 85.88 70 GLN A N 1
ATOM 587 C CA . GLN A 1 70 ? -15.460 -8.728 8.414 1.00 85.88 70 GLN A CA 1
ATOM 588 C C . GLN A 1 70 ? -15.885 -8.666 6.935 1.00 85.88 70 GLN A C 1
ATOM 590 O O . GLN A 1 70 ? -16.801 -7.933 6.582 1.00 85.88 70 GLN A O 1
ATOM 595 N N . GLY A 1 71 ? -15.212 -9.411 6.053 1.00 85.75 71 GLY A N 1
ATOM 596 C CA . GLY A 1 71 ? -15.533 -9.443 4.623 1.00 85.75 71 GLY A CA 1
ATOM 597 C C . GLY A 1 71 ? -14.987 -8.268 3.803 1.00 85.75 71 GLY A C 1
ATOM 598 O O . GLY A 1 71 ? -15.244 -8.222 2.605 1.00 85.75 71 GLY A O 1
ATOM 599 N N . TYR A 1 72 ? -14.197 -7.357 4.394 1.00 83.38 72 TYR A N 1
ATOM 600 C CA . TYR A 1 72 ? -13.479 -6.315 3.634 1.00 83.38 72 TYR A CA 1
ATOM 601 C C . TYR A 1 72 ? -12.427 -6.889 2.685 1.00 83.38 72 TYR A C 1
ATOM 603 O O . TYR A 1 72 ? -12.099 -6.274 1.674 1.00 83.38 72 TYR A O 1
ATOM 611 N N . LEU A 1 73 ? -11.895 -8.064 3.021 1.00 74.75 73 LEU A N 1
ATOM 612 C CA . LEU A 1 73 ? -10.962 -8.795 2.188 1.00 74.75 73 LEU A CA 1
ATOM 613 C C . LEU A 1 73 ? -11.232 -10.294 2.335 1.00 74.75 73 LEU A C 1
ATOM 615 O O . LEU A 1 73 ? -11.384 -10.797 3.451 1.00 74.75 73 LEU A O 1
ATOM 619 N N . VAL A 1 74 ? -11.312 -10.983 1.201 1.00 70.31 74 VAL A N 1
ATOM 620 C CA . VAL A 1 74 ? -11.457 -12.438 1.107 1.00 70.31 74 VAL A CA 1
ATOM 621 C C . VAL A 1 74 ? -10.224 -12.937 0.364 1.00 70.31 74 VAL A C 1
ATOM 623 O O . VAL A 1 74 ? -9.925 -12.423 -0.713 1.00 70.31 74 VAL A O 1
ATOM 626 N N . ILE A 1 75 ? -9.489 -13.861 0.981 1.00 61.25 75 ILE A N 1
ATOM 627 C CA . ILE A 1 75 ? -8.287 -14.497 0.419 1.00 61.25 75 ILE A CA 1
ATOM 628 C C . ILE A 1 75 ? -8.676 -15.881 -0.084 1.00 61.25 75 ILE A C 1
ATOM 630 O O . ILE A 1 75 ? -9.417 -16.562 0.664 1.00 61.25 75 ILE A O 1
#